Protein AF-A0A962HXG7-F1 (afdb_monomer)

pLDDT: mean 94.92, std 6.04, range [56.19, 98.38]

Secondary structure (DSSP, 8-state):
-HHHHHHHHHHHHHTT-------GGGSS--HHHHHHHHHHHHHTT----S-----SS--GGGSPPTT-

Mean predicted aligned error: 3.68 Å

Radius of gyration: 16.7 Å; Cα contacts (8 Å, |Δi|>4): 16; chains: 1; bounding box: 31×25×41 Å

Solvent-accessible surface area (backbone atoms only — not comparable to full-atom values): 4651 Å² total; per-residue (Å²): 116,69,70,60,51,54,54,51,50,54,52,27,59,75,72,73,47,90,84,87,77,70,59,76,90,64,68,54,96,56,68,66,64,54,53,50,54,50,52,54,38,44,75,56,67,54,82,78,73,93,72,90,80,84,62,98,80,69,68,73,88,78,57,79,68,84,77,114

Structure (mmCIF, N/CA/C/O backbone):
data_AF-A0A962HXG7-F1
#
_entry.id   AF-A0A962HXG7-F1
#
loop_
_atom_site.group_PDB
_atom_site.id
_atom_site.type_symbol
_atom_site.label_atom_id
_atom_site.label_alt_id
_atom_site.label_comp_id
_atom_site.label_asym_id
_atom_site.label_entity_id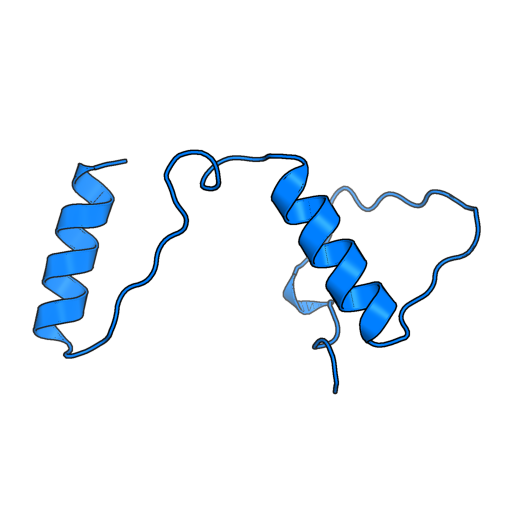
_atom_site.label_seq_id
_atom_site.pdbx_PDB_ins_code
_atom_site.Cartn_x
_atom_site.Cartn_y
_atom_site.Cartn_z
_atom_site.occupancy
_atom_site.B_iso_or_equiv
_atom_site.auth_seq_id
_atom_site.auth_comp_id
_atom_site.auth_asym_id
_atom_site.auth_atom_id
_atom_site.pdbx_PDB_model_num
ATOM 1 N N . ASN A 1 1 ? 0.675 4.999 13.882 1.00 94.88 1 ASN A N 1
ATOM 2 C CA . ASN A 1 1 ? -0.274 5.747 14.736 1.00 94.88 1 ASN A CA 1
ATOM 3 C C . ASN A 1 1 ? -0.894 4.787 15.752 1.00 94.88 1 ASN A C 1
ATOM 5 O O . ASN A 1 1 ? -1.588 3.867 15.338 1.00 94.88 1 ASN A O 1
ATOM 9 N N . GLN A 1 2 ? -0.583 4.939 17.045 1.00 96.12 2 GLN A N 1
ATOM 10 C CA . GLN A 1 2 ? -1.087 4.043 18.100 1.00 96.12 2 GLN A CA 1
ATOM 11 C C . GLN A 1 2 ? -2.568 4.296 18.411 1.00 96.12 2 GLN A C 1
ATOM 13 O O . GLN A 1 2 ? -3.344 3.348 18.440 1.00 96.12 2 GLN A O 1
ATOM 18 N N . ARG A 1 3 ? -2.976 5.567 18.536 1.00 98.00 3 ARG A N 1
ATOM 19 C CA . ARG A 1 3 ? -4.371 5.953 18.808 1.00 98.00 3 ARG A CA 1
ATOM 20 C C . ARG A 1 3 ? -5.342 5.381 17.773 1.00 98.00 3 ARG A C 1
ATOM 22 O O . ARG A 1 3 ? -6.364 4.822 18.151 1.00 98.00 3 ARG A O 1
ATOM 29 N N . LEU A 1 4 ? -4.997 5.471 16.487 1.00 97.81 4 LEU A N 1
ATOM 30 C CA . LEU A 1 4 ? -5.810 4.911 15.403 1.00 97.81 4 LEU A CA 1
ATOM 31 C C . LEU A 1 4 ? -5.958 3.387 15.528 1.00 97.81 4 LEU A C 1
ATOM 33 O O . LEU A 1 4 ? -7.059 2.867 15.394 1.00 97.81 4 LEU A O 1
ATOM 37 N N . ARG A 1 5 ? -4.867 2.672 15.834 1.00 97.62 5 ARG A N 1
ATOM 38 C CA . ARG A 1 5 ? -4.893 1.211 16.013 1.00 97.62 5 ARG A CA 1
ATOM 39 C C . ARG A 1 5 ? -5.787 0.796 17.181 1.00 97.62 5 ARG A C 1
ATOM 41 O O . ARG A 1 5 ? -6.554 -0.146 17.030 1.00 97.62 5 ARG A O 1
ATOM 48 N N . THR A 1 6 ? -5.733 1.513 18.306 1.00 97.94 6 THR A N 1
ATOM 49 C CA . THR A 1 6 ? -6.610 1.263 19.463 1.00 97.94 6 THR A CA 1
ATOM 50 C C . THR A 1 6 ? -8.084 1.468 19.113 1.00 97.94 6 THR A C 1
ATOM 52 O O . THR A 1 6 ? -8.912 0.629 19.451 1.00 97.94 6 THR A O 1
ATOM 55 N N . GLN A 1 7 ? -8.416 2.553 18.407 1.00 98.38 7 GLN A N 1
ATOM 56 C CA . GLN A 1 7 ? -9.799 2.842 18.009 1.00 98.38 7 GLN A CA 1
ATOM 57 C C . GLN A 1 7 ? -10.347 1.795 17.032 1.00 98.38 7 GLN A C 1
ATOM 59 O O . GLN A 1 7 ? -11.448 1.289 17.233 1.00 98.38 7 GLN A O 1
ATOM 64 N N . LEU A 1 8 ? -9.561 1.419 16.020 1.00 98.19 8 LEU A N 1
ATOM 65 C CA . LEU A 1 8 ? -9.939 0.370 15.073 1.00 98.19 8 LEU A CA 1
ATOM 66 C C . LEU A 1 8 ? -10.066 -1.001 15.749 1.00 98.19 8 LEU A C 1
ATOM 68 O O . LEU A 1 8 ? -10.951 -1.766 15.392 1.00 98.19 8 LEU A O 1
ATOM 72 N N . GLN A 1 9 ? -9.224 -1.309 16.742 1.00 98.06 9 GLN A N 1
ATOM 73 C CA . GLN A 1 9 ? -9.323 -2.554 17.509 1.00 98.06 9 GLN A CA 1
ATOM 74 C C . GLN A 1 9 ? -10.637 -2.647 18.287 1.00 98.06 9 GLN A C 1
ATOM 76 O O . GLN A 1 9 ? -11.273 -3.698 18.266 1.00 98.06 9 GLN A O 1
ATOM 81 N N . ALA A 1 10 ? -11.050 -1.561 18.945 1.00 98.12 10 ALA A N 1
ATOM 82 C CA . ALA A 1 10 ? -12.325 -1.513 19.655 1.00 98.12 10 ALA A CA 1
ATOM 83 C C . ALA A 1 10 ? -13.515 -1.663 18.691 1.00 98.12 10 ALA A C 1
ATOM 85 O O . ALA A 1 10 ? -14.434 -2.429 18.969 1.00 98.12 10 ALA A O 1
ATOM 86 N N . ALA A 1 11 ? -13.470 -0.991 17.534 1.00 98.31 11 ALA A N 1
ATOM 87 C CA . ALA A 1 11 ? -14.502 -1.118 16.506 1.00 98.31 11 ALA A CA 1
ATOM 88 C C . ALA A 1 11 ? -14.580 -2.549 15.945 1.00 98.31 11 ALA A C 1
ATOM 90 O O . ALA A 1 11 ? -15.659 -3.125 15.880 1.00 98.31 11 ALA A O 1
ATOM 91 N N . ALA A 1 12 ? -13.438 -3.159 15.616 1.00 98.12 12 ALA A N 1
ATOM 92 C CA . ALA A 1 12 ? -13.387 -4.531 15.117 1.00 98.12 12 ALA A CA 1
ATOM 93 C C . ALA A 1 12 ? -13.942 -5.546 16.131 1.00 98.12 12 ALA A C 1
ATOM 95 O O . ALA A 1 12 ? -14.652 -6.469 15.750 1.00 98.12 12 ALA A O 1
ATOM 96 N N . GLN A 1 13 ? -13.665 -5.352 17.427 1.00 97.88 13 GLN A N 1
ATOM 97 C CA . GLN A 1 13 ? -14.231 -6.179 18.497 1.00 97.88 13 GLN A CA 1
ATOM 98 C C . GLN A 1 13 ? -15.751 -6.033 18.605 1.00 97.88 13 GLN A C 1
ATOM 100 O O . GLN A 1 13 ? -16.433 -7.039 18.772 1.00 97.88 13 GLN A O 1
ATOM 105 N N . ALA A 1 14 ? -16.273 -4.808 18.496 1.00 98.31 14 ALA A N 1
ATOM 106 C CA . ALA A 1 14 ? -17.712 -4.556 18.537 1.00 98.31 14 ALA A CA 1
ATOM 107 C C . ALA A 1 14 ? -18.452 -5.213 17.357 1.00 98.31 14 ALA A C 1
ATOM 109 O O . ALA A 1 14 ? -19.534 -5.758 17.545 1.00 98.31 14 ALA A O 1
ATOM 110 N N . GLU A 1 15 ? -17.837 -5.214 16.173 1.00 98.12 15 GLU A N 1
ATOM 111 C CA . GLU A 1 15 ? -18.378 -5.821 14.947 1.00 98.12 15 GLU A CA 1
ATOM 112 C C . GLU A 1 15 ? -18.055 -7.325 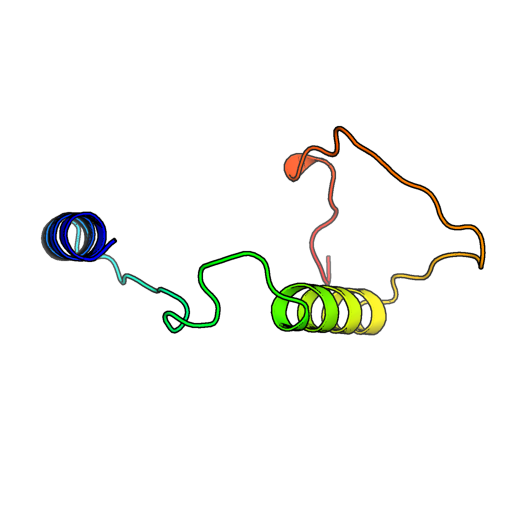14.812 1.00 98.12 15 GLU A C 1
ATOM 114 O O . GLU A 1 15 ? -18.460 -7.971 13.849 1.00 98.12 15 GLU A O 1
ATOM 119 N N . GLY A 1 16 ? -17.294 -7.906 15.749 1.00 98.06 16 GLY A N 1
ATOM 120 C CA . GLY A 1 16 ? -16.901 -9.318 15.705 1.00 98.06 16 GLY A CA 1
ATOM 121 C C . GLY A 1 16 ? -15.963 -9.688 14.545 1.00 98.06 16 GLY A C 1
ATOM 122 O O . GLY A 1 16 ? -15.913 -10.851 14.148 1.00 98.06 16 GLY A O 1
ATOM 123 N N . VAL A 1 17 ? -15.212 -8.728 13.996 1.00 97.88 17 VAL A N 1
ATOM 124 C CA . VAL A 1 17 ? -14.291 -8.940 12.867 1.00 97.88 17 VAL A CA 1
ATOM 125 C C . VAL A 1 17 ? -12.831 -8.996 13.312 1.00 97.88 17 VAL A C 1
ATOM 127 O O . VAL A 1 17 ? -12.424 -8.420 14.322 1.00 97.88 17 VAL A O 1
ATOM 130 N N . GLN A 1 18 ? -12.007 -9.689 12.527 1.00 97.44 18 GLN A N 1
ATOM 131 C CA . GLN A 1 18 ? -10.565 -9.752 12.757 1.00 97.44 18 GLN A CA 1
ATOM 132 C C . GLN A 1 18 ? -9.856 -8.544 12.146 1.00 97.44 18 GLN A C 1
ATOM 134 O O . GLN A 1 18 ? -10.218 -8.054 11.078 1.00 97.44 18 GLN A O 1
ATOM 139 N N . LEU A 1 19 ? -8.809 -8.084 12.827 1.00 97.38 19 LEU A N 1
ATOM 140 C CA . LEU A 1 19 ? -8.064 -6.894 12.452 1.00 97.38 19 LEU A CA 1
ATOM 141 C C . LEU A 1 19 ? -6.589 -7.227 12.254 1.00 97.38 19 LEU A C 1
ATOM 143 O O . LEU A 1 19 ? -5.940 -7.774 13.145 1.00 97.38 19 LEU A O 1
ATOM 147 N N . TYR A 1 20 ? -6.059 -6.859 11.090 1.00 97.06 20 TYR A N 1
ATOM 148 C CA . TYR A 1 20 ? -4.695 -7.173 10.682 1.00 97.06 20 TYR A CA 1
ATOM 149 C C . TYR A 1 20 ? -3.923 -5.907 10.346 1.00 97.06 20 TYR A C 1
ATOM 151 O O . TYR A 1 20 ? -4.428 -4.996 9.694 1.00 97.06 20 TYR A O 1
ATOM 159 N N . TYR A 1 21 ? -2.657 -5.882 10.754 1.00 96.12 21 TYR A N 1
ATOM 160 C CA . TYR A 1 21 ? -1.727 -4.827 10.386 1.00 96.12 21 TYR A CA 1
ATOM 161 C C . TYR A 1 21 ? -0.344 -5.410 10.119 1.00 96.12 21 TYR A C 1
ATOM 163 O O . TYR A 1 21 ? 0.083 -6.314 10.844 1.00 96.12 21 TYR A O 1
ATOM 171 N N . PRO A 1 22 ? 0.429 -4.818 9.198 1.00 95.94 22 PRO A N 1
ATOM 172 C CA . PRO A 1 22 ? 1.856 -5.074 9.136 1.00 95.94 22 PRO A CA 1
ATOM 173 C C . PRO A 1 22 ? 2.557 -4.658 10.439 1.00 95.94 22 PRO A C 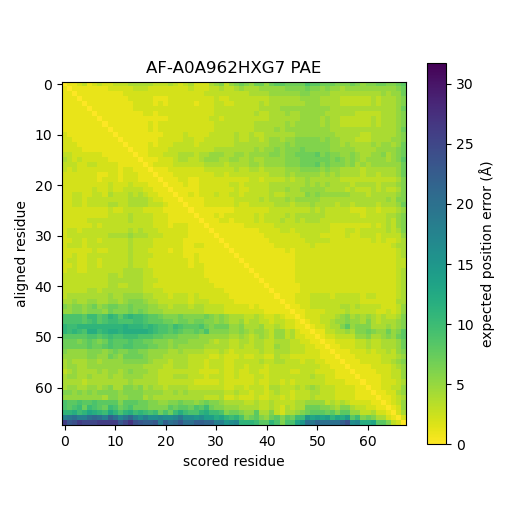1
ATOM 175 O O . PRO A 1 22 ? 2.087 -3.787 11.193 1.00 95.94 22 PRO A O 1
ATOM 178 N N . ARG A 1 23 ? 3.741 -5.242 10.672 1.00 95.06 23 ARG A N 1
ATOM 179 C CA . ARG A 1 23 ? 4.705 -4.732 11.663 1.00 95.06 23 ARG A CA 1
ATOM 180 C C . ARG A 1 23 ? 4.995 -3.255 11.380 1.00 95.06 23 ARG A C 1
ATOM 182 O O . ARG A 1 23 ? 4.943 -2.828 10.229 1.00 95.06 23 ARG A O 1
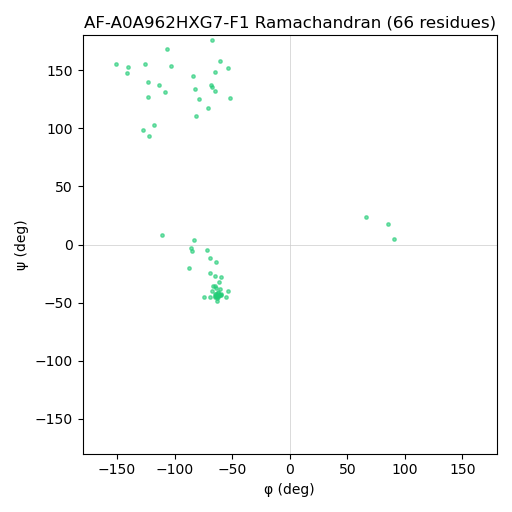ATOM 189 N N . ALA A 1 24 ? 5.348 -2.481 12.408 1.00 93.94 24 ALA A N 1
ATOM 190 C CA . ALA A 1 24 ? 5.565 -1.034 12.271 1.00 93.94 24 ALA A CA 1
ATOM 191 C C . ALA A 1 24 ? 6.564 -0.672 11.154 1.00 93.94 24 ALA A C 1
ATOM 193 O O . ALA A 1 24 ? 6.295 0.240 10.379 1.00 93.94 24 ALA A O 1
ATOM 194 N N . ALA A 1 25 ? 7.646 -1.447 11.016 1.00 95.94 25 ALA A N 1
ATOM 195 C CA . ALA A 1 25 ? 8.664 -1.264 9.976 1.00 95.94 25 ALA A CA 1
ATOM 196 C C . ALA A 1 25 ? 8.150 -1.458 8.533 1.00 95.94 25 ALA A C 1
ATOM 198 O O . ALA A 1 25 ? 8.824 -1.068 7.590 1.00 95.94 25 ALA A O 1
ATOM 199 N N . PHE A 1 26 ? 6.970 -2.057 8.357 1.00 97.00 26 PHE A N 1
ATOM 200 C CA . PHE A 1 26 ? 6.338 -2.308 7.058 1.00 97.00 26 PHE A CA 1
ATOM 201 C C . PHE A 1 26 ? 5.079 -1.459 6.831 1.00 97.00 26 PHE A C 1
ATOM 203 O O . PHE A 1 26 ? 4.334 -1.713 5.892 1.00 97.00 26 PHE A O 1
ATOM 210 N N . CYS A 1 27 ? 4.793 -0.491 7.708 1.00 96.56 27 CYS A N 1
ATOM 211 C CA . CYS A 1 27 ? 3.603 0.359 7.586 1.00 96.56 27 CYS A CA 1
ATOM 212 C C . CYS A 1 27 ? 3.812 1.597 6.706 1.00 96.56 27 CYS A C 1
ATOM 214 O O . CYS A 1 27 ? 2.831 2.202 6.291 1.00 96.56 27 CYS A O 1
ATOM 216 N N . THR A 1 28 ? 5.059 2.010 6.489 1.00 96.50 28 THR A N 1
ATOM 217 C CA . THR A 1 28 ? 5.426 3.124 5.604 1.00 96.50 28 THR A CA 1
ATOM 218 C C . THR A 1 28 ? 6.062 2.596 4.330 1.00 96.50 28 THR A C 1
ATOM 220 O O . THR A 1 28 ? 6.457 1.429 4.287 1.00 96.50 28 THR A O 1
ATOM 223 N N . ASP A 1 29 ? 6.221 3.460 3.330 1.00 97.50 29 ASP A N 1
ATOM 224 C CA . ASP A 1 29 ? 6.864 3.102 2.068 1.00 97.50 29 ASP A CA 1
ATOM 225 C C . ASP A 1 29 ? 8.232 2.461 2.304 1.00 97.50 29 ASP A C 1
ATOM 227 O O . ASP A 1 29 ? 9.088 2.990 3.018 1.00 97.50 29 ASP A O 1
ATOM 231 N N . ASN A 1 30 ? 8.410 1.272 1.734 1.00 97.50 30 ASN A N 1
ATOM 232 C CA . ASN A 1 30 ? 9.625 0.488 1.875 1.00 97.50 30 ASN A CA 1
ATOM 233 C C . ASN A 1 30 ? 9.844 -0.393 0.638 1.00 97.50 30 ASN A C 1
ATOM 235 O O . ASN A 1 30 ? 8.902 -0.756 -0.061 1.00 97.50 30 ASN A O 1
ATOM 239 N N . GLY A 1 31 ? 11.095 -0.773 0.375 1.00 97.88 31 GLY A N 1
ATOM 240 C CA . GLY A 1 31 ? 11.422 -1.638 -0.764 1.00 97.88 31 GLY A CA 1
ATOM 241 C C . GLY A 1 31 ? 10.914 -3.077 -0.618 1.00 97.88 31 GLY A C 1
ATOM 242 O O . GLY A 1 31 ? 10.674 -3.742 -1.622 1.00 97.88 31 GLY A O 1
ATOM 243 N N . ALA A 1 32 ? 10.703 -3.562 0.611 1.00 98.06 32 ALA A N 1
ATOM 244 C CA . ALA A 1 32 ? 10.295 -4.946 0.851 1.00 98.06 32 ALA A CA 1
ATOM 245 C C . ALA A 1 32 ? 8.876 -5.235 0.335 1.00 98.06 32 ALA A C 1
ATOM 247 O O . ALA A 1 32 ? 8.656 -6.281 -0.270 1.00 98.06 32 ALA A O 1
ATOM 248 N N . MET A 1 33 ? 7.928 -4.305 0.503 1.00 97.38 33 MET A N 1
ATOM 249 C CA . MET A 1 33 ? 6.570 -4.470 -0.035 1.00 97.38 33 MET A CA 1
ATOM 250 C C . MET A 1 33 ? 6.550 -4.457 -1.571 1.00 97.38 33 MET A C 1
ATOM 252 O O . MET A 1 33 ? 5.792 -5.213 -2.173 1.00 97.38 33 MET A O 1
ATOM 256 N N . ILE A 1 34 ? 7.416 -3.651 -2.202 1.00 97.81 34 ILE A N 1
ATOM 257 C CA . ILE A 1 34 ? 7.541 -3.588 -3.665 1.00 97.81 34 ILE A CA 1
ATOM 258 C C . ILE A 1 34 ? 8.145 -4.887 -4.204 1.00 97.81 34 ILE A C 1
ATOM 260 O 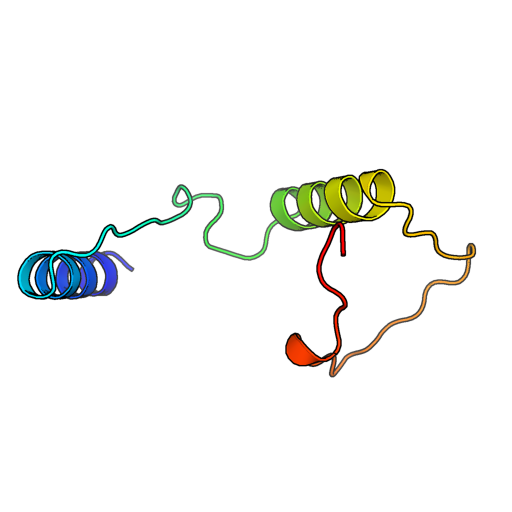O . ILE A 1 34 ? 7.608 -5.464 -5.146 1.00 97.81 34 ILE A O 1
ATOM 264 N N . ALA A 1 35 ? 9.208 -5.391 -3.569 1.00 98.19 35 ALA A N 1
ATOM 265 C CA . ALA A 1 35 ? 9.822 -6.664 -3.935 1.00 98.19 35 ALA A CA 1
ATOM 266 C C . ALA A 1 35 ? 8.840 -7.840 -3.793 1.00 98.19 35 ALA A C 1
ATOM 268 O O . ALA A 1 35 ? 8.752 -8.674 -4.690 1.00 98.19 35 ALA A O 1
ATOM 269 N N . LEU A 1 36 ? 8.062 -7.882 -2.703 1.0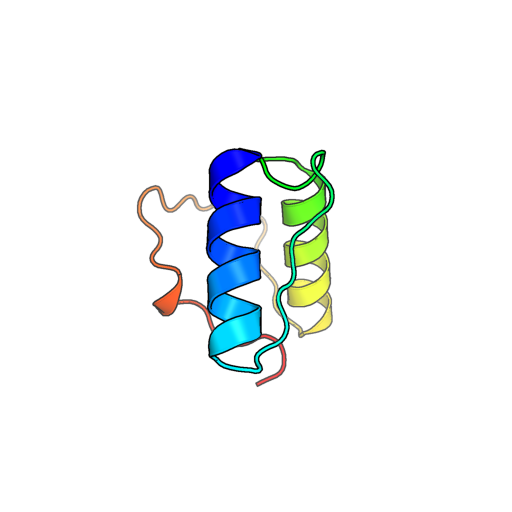0 97.06 36 LEU A N 1
ATOM 270 C CA . LEU A 1 36 ? 7.043 -8.912 -2.493 1.00 97.06 36 LEU A CA 1
ATOM 271 C C . LEU A 1 36 ? 5.937 -8.845 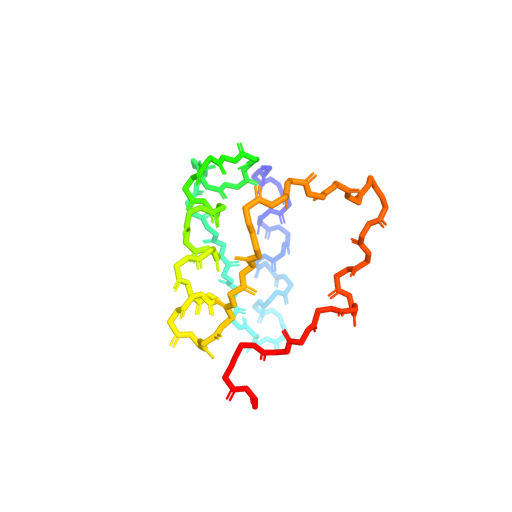-3.554 1.00 97.06 36 LEU A C 1
ATOM 273 O O . LEU A 1 36 ? 5.612 -9.867 -4.151 1.00 97.06 36 LEU A O 1
ATOM 277 N N . ALA A 1 37 ? 5.379 -7.660 -3.816 1.00 95.69 37 ALA A N 1
ATOM 278 C CA . ALA A 1 37 ? 4.346 -7.490 -4.835 1.00 95.69 37 ALA A CA 1
ATOM 279 C C . ALA A 1 37 ? 4.847 -7.897 -6.232 1.00 95.69 37 ALA A C 1
ATOM 281 O O . ALA A 1 37 ? 4.138 -8.595 -6.954 1.00 95.69 37 ALA A O 1
ATOM 282 N N . GLY A 1 38 ? 6.081 -7.522 -6.588 1.00 95.12 38 GLY A N 1
ATOM 283 C CA . GLY A 1 38 ? 6.714 -7.928 -7.844 1.00 95.12 38 GLY A CA 1
ATOM 284 C C . GLY A 1 38 ? 6.917 -9.441 -7.944 1.00 95.12 38 GLY A C 1
ATOM 285 O O . GLY A 1 38 ? 6.580 -10.032 -8.965 1.00 95.12 38 GLY A O 1
ATOM 286 N N . ALA A 1 39 ? 7.398 -10.086 -6.876 1.00 96.50 39 ALA A N 1
ATOM 287 C CA . ALA A 1 39 ? 7.574 -11.537 -6.842 1.00 96.50 39 ALA A CA 1
ATOM 288 C C . ALA A 1 39 ? 6.243 -12.293 -6.991 1.00 96.50 39 ALA A C 1
ATOM 290 O O . ALA A 1 39 ? 6.183 -13.276 -7.725 1.00 96.50 39 ALA A O 1
ATOM 291 N N . LEU A 1 40 ? 5.173 -11.823 -6.338 1.00 95.81 40 LEU A N 1
ATOM 292 C CA . LEU A 1 40 ? 3.837 -12.418 -6.453 1.00 95.81 40 LEU A CA 1
ATOM 293 C C . LEU A 1 40 ? 3.272 -12.293 -7.874 1.00 95.81 40 LEU A C 1
ATOM 295 O O . LEU A 1 40 ? 2.750 -13.268 -8.405 1.00 95.81 40 LEU A O 1
ATOM 299 N N . ARG A 1 41 ? 3.413 -11.121 -8.505 1.00 95.50 41 ARG A N 1
ATOM 300 C CA . ARG A 1 41 ? 2.970 -10.886 -9.890 1.00 95.50 41 ARG A CA 1
ATOM 301 C C . ARG A 1 41 ? 3.757 -11.722 -10.895 1.00 95.50 41 ARG A C 1
ATOM 303 O O . ARG A 1 41 ? 3.162 -12.377 -11.744 1.00 95.50 41 ARG A O 1
ATOM 310 N N . LEU A 1 42 ? 5.080 -11.780 -10.740 1.00 94.69 42 LEU A N 1
ATOM 311 C CA . LEU A 1 42 ? 5.940 -12.628 -11.567 1.00 94.69 42 LEU A CA 1
ATOM 312 C C . LEU A 1 42 ? 5.559 -14.110 -11.442 1.00 94.69 42 LEU A C 1
ATOM 314 O O . LEU A 1 42 ? 5.469 -14.811 -12.445 1.00 94.69 42 LEU A O 1
ATOM 318 N N . ALA A 1 43 ? 5.295 -14.587 -10.221 1.00 94.69 43 ALA A N 1
ATOM 319 C CA . ALA A 1 43 ? 4.853 -15.961 -9.984 1.00 94.69 43 ALA A CA 1
ATOM 320 C C . ALA A 1 43 ? 3.476 -1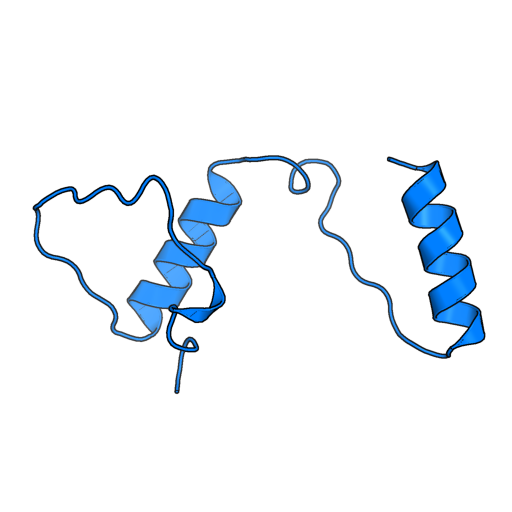6.266 -10.603 1.00 94.69 43 ALA A C 1
ATOM 322 O O . ALA A 1 43 ? 3.216 -17.412 -10.959 1.00 94.69 43 ALA A O 1
ATOM 323 N N . ALA A 1 44 ? 2.619 -15.254 -10.765 1.00 94.88 44 ALA A N 1
ATOM 324 C CA . ALA A 1 44 ? 1.338 -15.358 -11.463 1.00 94.88 44 ALA A CA 1
ATOM 325 C C . ALA A 1 44 ? 1.449 -15.228 -12.996 1.00 94.88 44 ALA A C 1
ATOM 327 O O . ALA A 1 44 ? 0.433 -15.250 -13.684 1.00 94.88 44 ALA A O 1
ATOM 328 N N . GLY A 1 45 ? 2.664 -15.118 -13.543 1.00 93.44 45 GLY A N 1
ATOM 329 C CA . GLY A 1 45 ? 2.909 -15.065 -14.985 1.00 93.44 45 GLY A CA 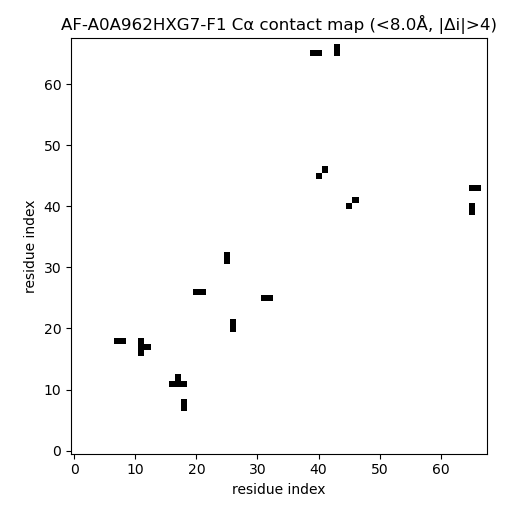1
ATOM 330 C C . GLY A 1 45 ? 2.928 -13.660 -15.586 1.00 93.44 45 GLY A C 1
ATOM 331 O O . GLY A 1 45 ? 3.084 -13.534 -16.800 1.00 93.44 45 GLY A O 1
ATOM 332 N N . GLU A 1 46 ? 2.815 -12.601 -14.778 1.00 93.75 46 GLU A N 1
ATOM 333 C CA . GLU A 1 46 ? 3.009 -11.240 -15.281 1.00 93.75 46 GLU A CA 1
ATOM 334 C C . GLU A 1 46 ? 4.473 -11.012 -15.680 1.00 93.75 46 GLU A C 1
ATOM 336 O O . GLU A 1 46 ? 5.407 -11.347 -14.947 1.00 93.75 46 GLU A O 1
ATOM 341 N N . ALA A 1 47 ? 4.672 -10.387 -16.838 1.00 91.31 47 ALA A N 1
ATOM 342 C CA . ALA A 1 47 ? 5.979 -10.013 -17.355 1.00 91.31 47 ALA A CA 1
ATOM 343 C C . ALA A 1 47 ? 5.913 -8.635 -18.020 1.00 91.31 47 ALA A C 1
ATOM 345 O O . ALA A 1 47 ? 4.875 -8.224 -18.540 1.00 91.31 47 ALA A O 1
ATOM 346 N N . ALA A 1 48 ? 7.040 -7.929 -18.026 1.00 89.62 48 ALA A N 1
ATOM 347 C CA . ALA A 1 48 ? 7.203 -6.658 -18.718 1.00 89.62 48 ALA A CA 1
ATOM 348 C C . ALA A 1 48 ? 8.416 -6.724 -19.653 1.00 89.62 48 ALA A C 1
ATOM 350 O O . ALA A 1 48 ? 9.339 -7.513 -19.438 1.00 89.62 48 ALA A O 1
ATOM 351 N N . ASP A 1 49 ? 8.406 -5.891 -20.694 1.00 93.06 49 ASP A N 1
ATOM 352 C CA . ASP A 1 49 ? 9.597 -5.644 -21.503 1.00 93.06 49 ASP A CA 1
ATOM 353 C C . ASP A 1 49 ? 10.668 -4.893 -20.680 1.00 93.06 49 ASP A C 1
ATOM 355 O O . ASP A 1 49 ? 10.463 -4.514 -19.526 1.00 93.06 49 ASP A O 1
ATOM 359 N N . ALA A 1 50 ? 11.846 -4.673 -21.266 1.00 93.88 50 ALA A N 1
ATOM 360 C CA . ALA A 1 50 ? 12.910 -3.925 -20.596 1.00 93.88 50 ALA A CA 1
ATOM 361 C C . ALA A 1 50 ? 12.617 -2.412 -20.479 1.00 93.88 50 ALA A C 1
ATOM 363 O O . ALA A 1 50 ? 13.416 -1.681 -19.889 1.00 93.88 50 ALA A O 1
ATOM 364 N N . ALA A 1 51 ? 11.519 -1.912 -21.061 1.00 96.12 51 ALA A N 1
ATOM 365 C CA . ALA A 1 51 ? 11.208 -0.494 -21.033 1.00 96.12 51 ALA A CA 1
ATOM 366 C C . ALA A 1 51 ? 10.599 -0.109 -19.681 1.00 96.12 51 ALA A C 1
ATOM 368 O O . ALA A 1 51 ? 9.573 -0.626 -19.243 1.00 96.12 51 ALA A O 1
ATOM 369 N N . ILE A 1 52 ? 11.204 0.881 -19.030 1.00 93.38 52 ILE A N 1
ATOM 370 C CA . ILE A 1 52 ? 10.686 1.413 -17.772 1.00 93.38 52 ILE A CA 1
ATOM 371 C C . ILE A 1 52 ? 9.568 2.404 -18.091 1.00 93.38 52 ILE A C 1
ATOM 373 O O . ILE A 1 52 ? 9.811 3.492 -18.615 1.00 93.38 52 ILE A O 1
ATOM 377 N N . ARG A 1 53 ? 8.332 2.034 -17.756 1.00 93.56 53 ARG A N 1
ATOM 378 C CA . ARG A 1 53 ? 7.150 2.891 -17.906 1.00 93.56 53 ARG A CA 1
ATOM 379 C C . ARG A 1 53 ? 6.683 3.346 -16.532 1.00 93.56 53 ARG A C 1
ATOM 381 O O . ARG A 1 53 ? 6.523 2.534 -15.626 1.00 93.56 53 ARG A O 1
ATOM 388 N N . VAL A 1 54 ? 6.441 4.645 -16.382 1.00 94.56 54 VAL A N 1
ATOM 389 C CA . VAL A 1 54 ? 5.968 5.236 -15.124 1.00 94.56 54 VAL A CA 1
ATOM 390 C C . VAL A 1 54 ? 4.552 5.772 -15.287 1.00 94.56 54 VAL A C 1
ATOM 392 O O . VAL A 1 54 ? 4.227 6.413 -16.285 1.00 94.56 54 VAL A O 1
ATOM 395 N N . ARG A 1 55 ? 3.704 5.529 -14.285 1.00 95.69 55 ARG A N 1
ATOM 396 C CA . ARG A 1 55 ? 2.336 6.055 -14.213 1.00 95.69 55 ARG A CA 1
ATOM 397 C C . ARG A 1 55 ? 2.179 6.874 -12.928 1.00 95.69 55 ARG A C 1
ATOM 399 O O . ARG A 1 55 ? 1.847 6.305 -11.895 1.00 95.69 55 ARG A O 1
ATOM 406 N N . PRO A 1 56 ? 2.391 8.205 -12.965 1.00 97.12 56 PRO A N 1
ATOM 407 C CA . PRO A 1 56 ? 2.270 9.054 -11.773 1.00 97.12 56 PRO A CA 1
ATOM 408 C C . PRO A 1 56 ? 0.875 9.021 -11.137 1.00 97.12 56 PRO A C 1
ATOM 410 O O . PRO A 1 56 ? 0.724 9.231 -9.939 1.00 97.12 56 PRO A O 1
ATOM 413 N N . ARG A 1 57 ? -0.154 8.762 -11.953 1.00 97.50 57 ARG A N 1
ATOM 414 C CA . ARG A 1 57 ? -1.519 8.479 -11.511 1.00 97.50 57 ARG A CA 1
ATOM 415 C C . ARG A 1 57 ? -1.876 7.076 -11.975 1.00 97.50 57 ARG A C 1
ATOM 417 O O . ARG A 1 57 ? -2.144 6.864 -13.158 1.00 97.50 57 ARG A O 1
ATOM 424 N N . TRP A 1 58 ? -1.836 6.130 -11.047 1.00 95.69 58 TRP A N 1
ATOM 425 C CA . TRP A 1 58 ? -2.148 4.732 -11.309 1.00 95.69 58 TRP A CA 1
ATOM 426 C C . TRP A 1 58 ? -3.200 4.249 -10.306 1.00 95.69 58 TRP A C 1
ATOM 428 O O . TRP A 1 58 ? -2.868 3.974 -9.153 1.00 95.69 58 TRP A O 1
ATOM 438 N N . PRO A 1 59 ? -4.483 4.219 -10.700 1.00 96.94 59 PRO A N 1
ATOM 439 C CA . PRO A 1 59 ? -5.550 3.723 -9.842 1.00 96.94 59 PRO A CA 1
ATOM 440 C C . PRO A 1 59 ? -5.383 2.232 -9.542 1.00 96.94 59 PRO A C 1
ATOM 442 O O . PRO A 1 59 ? -5.204 1.427 -10.452 1.00 96.94 59 PRO A O 1
ATOM 445 N N . LEU A 1 60 ? -5.504 1.858 -8.265 1.00 94.69 60 LEU A N 1
ATOM 446 C CA . LEU A 1 60 ? -5.378 0.462 -7.829 1.00 94.69 60 LEU A CA 1
ATOM 447 C C . LEU A 1 60 ? -6.441 -0.451 -8.463 1.00 94.69 60 LEU A C 1
ATOM 449 O O . LEU A 1 60 ? -6.166 -1.614 -8.729 1.00 94.69 60 LEU A O 1
ATOM 453 N N . ALA A 1 61 ? -7.634 0.086 -8.732 1.00 95.75 61 ALA A N 1
ATOM 454 C CA . ALA A 1 61 ? -8.754 -0.652 -9.317 1.00 95.75 61 ALA A CA 1
ATOM 455 C C . ALA A 1 61 ? -8.541 -1.064 -10.786 1.00 95.75 61 ALA A C 1
ATOM 457 O O . ALA A 1 61 ? -9.325 -1.848 -11.305 1.00 95.75 61 ALA A O 1
ATOM 458 N N . GLU A 1 62 ? -7.513 -0.536 -11.458 1.00 95.19 62 GLU A N 1
ATOM 459 C CA . GLU A 1 62 ? -7.139 -0.960 -12.814 1.00 95.19 62 GLU A CA 1
ATOM 460 C C . GLU A 1 62 ? -6.221 -2.191 -12.820 1.00 95.19 62 GLU A C 1
ATOM 462 O O . GLU A 1 62 ? -5.856 -2.666 -13.892 1.00 95.19 62 GLU A O 1
ATOM 467 N N . LEU A 1 63 ? -5.774 -2.666 -11.652 1.00 92.50 63 LEU A N 1
ATOM 468 C CA . LEU A 1 63 ? -4.924 -3.847 -11.566 1.00 92.50 63 LEU A CA 1
ATOM 469 C C . LEU A 1 63 ? -5.760 -5.122 -11.627 1.00 92.50 63 LEU A C 1
ATOM 471 O O . LEU A 1 63 ? -6.713 -5.276 -10.861 1.00 92.50 63 LEU A O 1
ATOM 475 N N . ASP A 1 64 ? -5.314 -6.070 -12.444 1.00 91.25 64 ASP A N 1
ATOM 476 C CA . ASP A 1 64 ? -5.841 -7.428 -12.417 1.00 91.25 64 ASP A CA 1
ATOM 477 C C . ASP A 1 64 ? -5.514 -8.117 -11.084 1.00 91.25 64 ASP A C 1
ATOM 479 O O . ASP A 1 64 ? -4.490 -7.844 -10.431 1.00 91.25 64 ASP A O 1
ATOM 483 N N . ALA A 1 65 ? -6.414 -9.011 -10.672 1.00 89.25 65 ALA A N 1
ATOM 484 C CA . ALA A 1 65 ? -6.210 -9.856 -9.509 1.00 89.25 65 ALA A CA 1
ATOM 485 C C . ALA A 1 65 ? -5.091 -10.868 -9.785 1.00 89.25 65 ALA A C 1
ATOM 487 O O . ALA A 1 65 ? -5.029 -11.484 -10.845 1.00 89.25 65 ALA A O 1
ATOM 488 N N . ILE A 1 66 ? -4.217 -11.067 -8.800 1.00 87.81 66 ILE A N 1
ATOM 489 C CA . ILE A 1 66 ? -3.124 -12.035 -8.905 1.00 87.81 66 ILE A CA 1
ATOM 490 C C . ILE A 1 66 ? -3.723 -13.448 -8.848 1.00 87.81 66 ILE A C 1
ATOM 492 O O . ILE A 1 66 ? -4.304 -13.821 -7.829 1.00 87.81 66 ILE A O 1
ATOM 496 N N . GLY A 1 67 ? -3.558 -14.228 -9.921 1.00 71.31 67 GLY A N 1
ATOM 497 C CA . GLY A 1 67 ? -4.031 -15.616 -10.010 1.00 71.31 67 GLY A CA 1
ATOM 498 C C . GLY A 1 67 ? -5.491 -15.793 -10.449 1.00 71.31 67 GLY A C 1
ATOM 499 O O . GLY A 1 67 ? -6.055 -16.858 -10.191 1.00 71.31 67 GLY A O 1
ATOM 500 N N . GLY A 1 68 ? -6.094 -14.762 -11.053 1.00 56.19 68 GLY A N 1
ATOM 501 C CA . GLY A 1 68 ? -7.358 -14.864 -11.795 1.00 56.19 68 GLY A CA 1
ATOM 502 C C . GLY A 1 68 ? -7.181 -15.408 -13.208 1.00 56.19 68 GLY A C 1
ATOM 503 O O . GLY A 1 68 ? -6.059 -15.292 -13.748 1.00 56.19 68 GLY A O 1
#

Foldseek 3Di:
DVVVVVVVVVVCVVVVHDDDDDDPVPNDDDVVVVVVVVVLQVVLVDDDDPDDDDDPDDDPVPDDDRND

Sequence (68 aa):
NQRLRTQLQAAAQAEGVQLYYPRAAFCTDNGAMIALAGALRLAAGEAADAAIRVRPRWPLAELDAIGG